Protein AF-A0A1H9MD70-F1 (afdb_monomer_lite)

Sequence (68 aa):
MELLHQRLTDAIVKTFYEVYSELGYGFLEKVYQNSMYLELKNKGYQVEAQKKIKVYYKGLKLVNIMLI

Secondary structure (DSSP, 8-state):
---TTHHHHHHHHHHHHHHHHHH-S---HHHHHHHHHHHHHHTT----SS-EEEEEETTEEEEEEEP-

Organism: Flavobacterium frigoris (NCBI:txid229204)

pLDDT: mean 89.55, std 8.89, range [52.16, 97.19]

Radius of gyration: 14.74 Å; chains: 1; bounding box: 31×31×39 Å

Structure (mmCIF, N/CA/C/O backbone):
data_AF-A0A1H9MD70-F1
#
_entry.id   AF-A0A1H9MD70-F1
#
loop_
_atom_site.group_PDB
_atom_site.id
_atom_site.type_symbol
_atom_site.label_atom_id
_atom_site.label_alt_id
_atom_site.label_comp_id
_atom_site.label_asym_id
_atom_site.label_entity_id
_atom_site.label_seq_id
_atom_site.pdbx_PDB_ins_code
_atom_site.Cartn_x
_atom_site.Cartn_y
_atom_site.Cartn_z
_atom_site.occupancy
_atom_site.B_iso_or_equiv
_atom_site.auth_seq_id
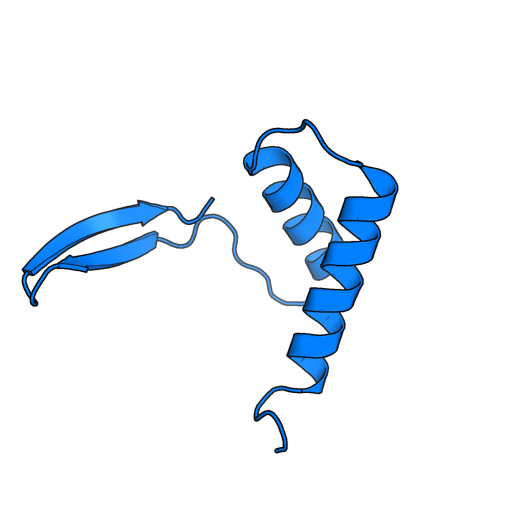_atom_site.auth_comp_id
_atom_site.auth_asym_id
_atom_site.auth_atom_id
_atom_site.pdbx_PDB_model_num
ATOM 1 N N . MET A 1 1 ? -10.490 -20.491 4.307 1.00 74.62 1 MET A N 1
ATOM 2 C CA . MET A 1 1 ? -11.034 -19.338 5.053 1.00 74.62 1 MET A CA 1
ATOM 3 C C . MET A 1 1 ? -11.263 -18.232 4.044 1.00 74.62 1 MET A C 1
ATOM 5 O O . MET A 1 1 ? -10.320 -17.893 3.343 1.00 74.62 1 MET A O 1
ATOM 9 N N . GLU A 1 2 ? -12.498 -17.766 3.890 1.00 84.50 2 GLU A N 1
ATOM 10 C CA . GLU A 1 2 ? -12.846 -16.720 2.920 1.00 84.50 2 GLU A CA 1
ATOM 11 C C . GLU A 1 2 ? -12.563 -15.338 3.528 1.00 84.50 2 GLU A C 1
ATOM 13 O O . GLU A 1 2 ? -12.871 -15.100 4.698 1.00 84.50 2 GLU A O 1
ATOM 18 N N . LEU A 1 3 ? -11.918 -14.447 2.771 1.00 90.31 3 LEU A N 1
ATOM 19 C CA . LEU A 1 3 ? -11.615 -13.090 3.232 1.00 90.31 3 LEU A CA 1
ATOM 20 C C . LEU A 1 3 ? -12.804 -12.166 2.953 1.00 90.31 3 LEU A C 1
ATOM 22 O O . LEU A 1 3 ? -13.274 -12.097 1.820 1.00 90.31 3 LEU A O 1
ATOM 26 N N . LEU A 1 4 ? -13.209 -11.371 3.951 1.00 93.00 4 LEU A N 1
ATOM 27 C CA . LEU A 1 4 ? -14.319 -10.405 3.849 1.00 93.00 4 LEU A CA 1
ATOM 28 C C . LEU A 1 4 ? -14.199 -9.462 2.634 1.00 93.00 4 LEU A C 1
ATOM 30 O O . LEU A 1 4 ? -15.199 -9.073 2.036 1.00 93.00 4 LEU A O 1
ATOM 34 N N . HIS A 1 5 ? -12.970 -9.098 2.260 1.00 93.88 5 HIS A N 1
ATOM 35 C CA . HIS A 1 5 ? -12.674 -8.195 1.148 1.00 93.88 5 HIS A CA 1
ATOM 36 C C . HIS A 1 5 ? -11.735 -8.822 0.113 1.00 93.88 5 HIS A C 1
ATOM 38 O O . HIS A 1 5 ? -10.894 -8.121 -0.443 1.00 93.88 5 HIS A O 1
ATOM 44 N N . GLN A 1 6 ? -11.890 -10.121 -0.169 1.00 94.62 6 GLN A N 1
ATOM 45 C CA . GLN A 1 6 ? -10.989 -10.879 -1.048 1.00 94.62 6 GLN A CA 1
ATOM 46 C C . GLN A 1 6 ? -10.632 -10.139 -2.347 1.00 94.62 6 GLN A C 1
ATOM 48 O O . GLN A 1 6 ? -9.461 -9.892 -2.602 1.00 94.62 6 GLN A O 1
ATOM 53 N N . ARG A 1 7 ? -11.630 -9.672 -3.113 1.00 93.69 7 ARG A N 1
ATOM 54 C CA . ARG A 1 7 ? -11.388 -8.978 -4.395 1.00 93.69 7 ARG A CA 1
ATOM 55 C C . ARG A 1 7 ? -10.550 -7.704 -4.253 1.00 93.69 7 ARG A C 1
ATOM 57 O O . ARG A 1 7 ? -9.735 -7.407 -5.119 1.00 93.69 7 ARG A O 1
ATOM 64 N N . LEU A 1 8 ? -10.781 -6.933 -3.190 1.00 94.62 8 LEU A N 1
ATOM 65 C CA . LEU A 1 8 ? -10.026 -5.707 -2.932 1.00 94.62 8 LEU A CA 1
ATOM 66 C C . LEU A 1 8 ? -8.598 -6.046 -2.500 1.00 94.62 8 LEU A C 1
ATOM 68 O O . LEU A 1 8 ? -7.651 -5.440 -2.991 1.00 94.62 8 LEU A O 1
ATOM 72 N N . THR A 1 9 ? -8.445 -7.033 -1.616 1.00 95.19 9 THR A N 1
ATOM 73 C CA . THR A 1 9 ? -7.137 -7.533 -1.188 1.00 95.19 9 THR A CA 1
ATOM 74 C C . THR A 1 9 ? -6.318 -8.015 -2.382 1.00 95.19 9 THR A C 1
ATOM 76 O O . THR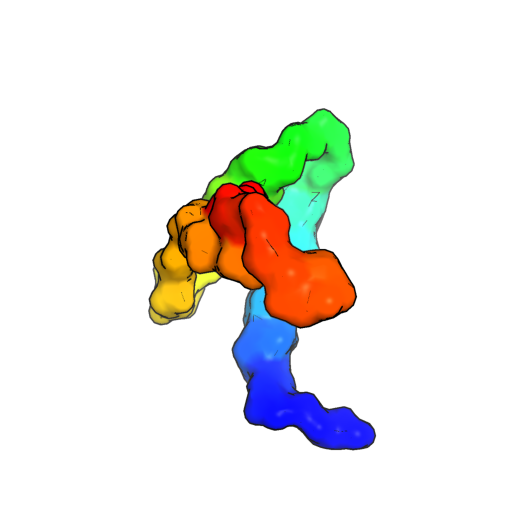 A 1 9 ? -5.185 -7.571 -2.547 1.00 95.19 9 THR A O 1
ATOM 79 N N . ASP A 1 10 ? -6.905 -8.830 -3.258 1.00 95.38 10 ASP A N 1
ATOM 80 C CA . ASP A 1 10 ? -6.239 -9.352 -4.453 1.00 95.38 10 ASP A CA 1
ATOM 81 C C . ASP A 1 10 ? -5.780 -8.218 -5.382 1.00 95.38 10 ASP A C 1
ATOM 83 O O . ASP A 1 10 ? -4.653 -8.228 -5.878 1.00 95.38 10 ASP A O 1
ATOM 87 N N . ALA A 1 11 ? -6.617 -7.193 -5.574 1.00 96.00 11 ALA A N 1
ATOM 88 C CA . ALA A 1 11 ? -6.271 -6.032 -6.388 1.00 96.00 11 ALA A CA 1
ATOM 89 C C . ALA A 1 11 ? -5.112 -5.210 -5.799 1.00 96.00 11 ALA A C 1
ATOM 91 O O . ALA A 1 11 ? -4.218 -4.789 -6.538 1.00 96.00 11 ALA A O 1
ATOM 92 N N . ILE A 1 12 ? -5.098 -4.999 -4.479 1.00 95.81 12 ILE A N 1
ATOM 93 C CA . ILE A 1 12 ? -4.021 -4.274 -3.791 1.00 95.81 12 ILE A CA 1
ATOM 94 C C . ILE A 1 12 ? -2.709 -5.052 -3.900 1.00 95.81 12 ILE A C 1
ATOM 96 O O . ILE A 1 12 ? -1.694 -4.483 -4.294 1.00 95.81 12 ILE A O 1
ATOM 100 N N . VAL A 1 13 ? -2.735 -6.353 -3.602 1.00 96.56 13 VAL A N 1
ATOM 101 C CA . VAL A 1 13 ? -1.551 -7.222 -3.652 1.00 96.56 13 VAL A CA 1
ATOM 102 C C . VAL A 1 13 ? -0.987 -7.296 -5.069 1.00 96.56 13 VAL A C 1
ATOM 104 O O . VAL A 1 13 ? 0.216 -7.141 -5.260 1.00 96.56 13 VAL A O 1
ATOM 107 N N . LYS A 1 14 ? -1.845 -7.458 -6.081 1.00 97.19 14 LYS A N 1
ATOM 108 C CA . LYS A 1 14 ? -1.414 -7.444 -7.481 1.00 97.19 14 LYS A CA 1
ATOM 109 C C . LYS A 1 14 ? -0.741 -6.120 -7.852 1.00 97.19 14 LYS A C 1
ATOM 111 O O . LYS A 1 14 ? 0.330 -6.127 -8.445 1.00 97.19 14 LYS A O 1
ATOM 116 N N . THR A 1 15 ? -1.340 -4.997 -7.456 1.00 97.12 15 THR A N 1
ATOM 117 C CA . THR A 1 15 ? -0.777 -3.663 -7.717 1.00 97.12 15 THR A CA 1
ATOM 118 C C . THR A 1 15 ? 0.572 -3.469 -7.028 1.00 97.12 15 THR A C 1
ATOM 120 O O . THR A 1 15 ? 1.490 -2.918 -7.624 1.00 97.12 15 THR A O 1
ATOM 123 N N . PHE A 1 16 ? 0.730 -3.980 -5.805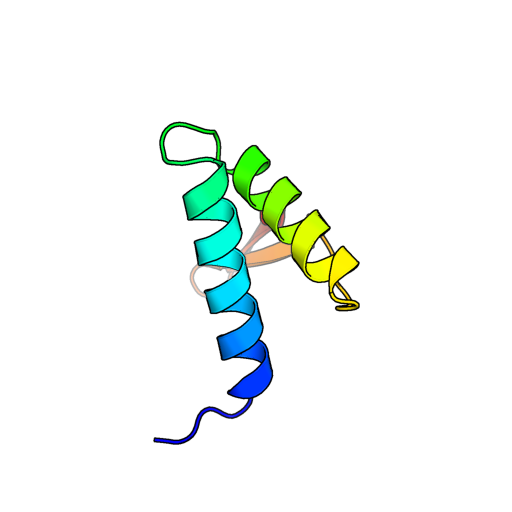 1.00 96.00 16 PHE A N 1
ATOM 124 C CA . PHE A 1 16 ? 2.014 -3.957 -5.107 1.00 96.00 16 PHE A CA 1
ATOM 125 C C . PHE A 1 16 ? 3.108 -4.680 -5.893 1.00 96.00 16 PHE A C 1
ATOM 127 O O . PHE A 1 16 ? 4.198 -4.136 -6.053 1.00 96.00 16 PHE A O 1
ATOM 134 N N . TYR A 1 17 ? 2.821 -5.875 -6.413 1.00 96.94 17 TYR A N 1
ATOM 135 C CA . TYR A 1 17 ? 3.805 -6.610 -7.204 1.00 96.94 17 TYR A CA 1
ATOM 136 C C . TYR A 1 17 ? 4.137 -5.916 -8.523 1.00 96.94 17 TYR A C 1
ATOM 138 O O . TYR A 1 17 ? 5.300 -5.909 -8.897 1.00 96.94 17 TYR A O 1
ATOM 146 N N . GLU A 1 18 ? 3.170 -5.287 -9.190 1.00 96.56 18 GLU A N 1
ATOM 147 C CA . GLU A 1 18 ? 3.431 -4.485 -10.395 1.00 96.56 18 GLU A CA 1
ATOM 148 C C . GLU A 1 18 ? 4.376 -3.310 -10.092 1.00 96.56 18 GLU A C 1
ATOM 150 O O . GLU A 1 18 ? 5.396 -3.152 -10.760 1.00 96.56 18 GLU A O 1
ATOM 155 N N . VAL A 1 19 ? 4.102 -2.548 -9.026 1.00 96.38 19 VAL A N 1
ATOM 156 C CA . VAL A 1 19 ? 4.976 -1.450 -8.575 1.00 96.38 19 VAL A CA 1
ATOM 157 C C . VAL A 1 19 ? 6.368 -1.965 -8.202 1.00 96.38 19 VAL A C 1
ATOM 159 O O . VAL A 1 19 ? 7.373 -1.348 -8.551 1.00 96.38 19 VAL A O 1
ATOM 162 N N . TYR A 1 20 ? 6.445 -3.092 -7.495 1.00 95.06 20 TYR A N 1
ATOM 163 C CA . TYR A 1 20 ? 7.714 -3.694 -7.098 1.00 95.06 20 TYR A CA 1
ATOM 164 C C . TYR A 1 20 ? 8.514 -4.213 -8.299 1.00 95.06 20 TYR A C 1
ATOM 166 O O . TYR A 1 20 ? 9.730 -4.053 -8.332 1.00 95.06 20 TYR A O 1
ATOM 174 N N . SER A 1 21 ? 7.851 -4.811 -9.290 1.00 95.69 21 SER A N 1
ATOM 175 C CA . SER A 1 21 ? 8.488 -5.270 -10.526 1.00 95.69 21 SER A CA 1
ATOM 176 C C . SER A 1 21 ? 9.033 -4.115 -11.363 1.00 95.69 21 SER A C 1
ATOM 178 O O . SER A 1 21 ? 10.093 -4.274 -11.959 1.00 95.69 21 SER A O 1
ATOM 180 N N . GLU A 1 22 ? 8.350 -2.970 -11.378 1.00 95.88 22 GLU A N 1
ATOM 181 C CA . GLU A 1 22 ? 8.787 -1.782 -12.118 1.00 95.88 22 GLU A CA 1
ATOM 182 C C . GLU A 1 22 ? 9.941 -1.048 -11.413 1.00 95.88 22 GLU A C 1
ATOM 184 O O . GLU A 1 22 ? 10.943 -0.703 -12.033 1.00 95.88 22 GLU A O 1
ATOM 189 N N . LEU A 1 23 ? 9.825 -0.812 -10.102 1.00 95.25 23 LEU A N 1
ATOM 190 C CA . LEU A 1 23 ? 10.807 -0.022 -9.348 1.00 95.25 23 LEU A CA 1
ATOM 191 C C . LEU A 1 23 ? 11.986 -0.845 -8.819 1.00 95.25 23 LEU A C 1
ATOM 193 O O . LEU A 1 23 ? 13.053 -0.296 -8.553 1.00 95.25 23 LEU A O 1
ATOM 197 N N . GLY A 1 24 ? 11.806 -2.145 -8.600 1.00 91.56 24 GLY A N 1
ATOM 198 C CA . GLY A 1 24 ? 12.771 -2.966 -7.879 1.00 91.56 24 GLY A CA 1
ATOM 199 C C . GLY A 1 24 ? 12.928 -2.543 -6.414 1.00 91.56 24 GLY A C 1
ATOM 200 O O . GLY A 1 24 ? 12.012 -1.996 -5.794 1.00 91.56 24 GLY A O 1
ATOM 201 N N . TYR A 1 25 ? 14.096 -2.826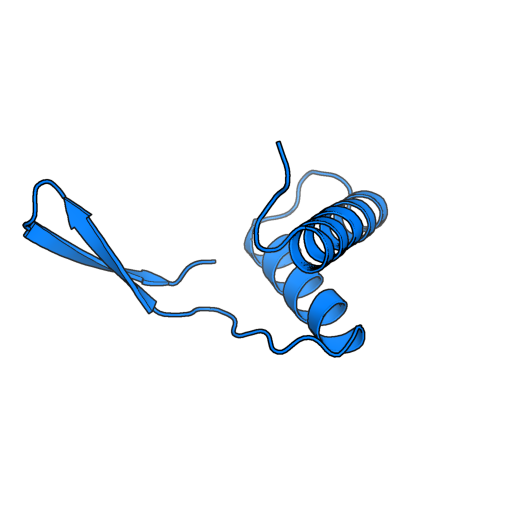 -5.835 1.00 90.50 25 TYR A N 1
ATOM 202 C CA . TYR A 1 25 ? 14.445 -2.501 -4.448 1.00 90.50 25 TYR A CA 1
ATOM 203 C C . TYR A 1 25 ? 15.406 -1.304 -4.371 1.00 90.50 25 TYR A C 1
ATOM 205 O O . TYR A 1 25 ? 16.173 -1.053 -5.296 1.00 90.50 25 TYR A O 1
ATOM 213 N N . GLY A 1 26 ? 15.417 -0.598 -3.235 1.00 91.38 26 GLY A N 1
ATOM 214 C CA . GLY A 1 26 ? 16.406 0.453 -2.941 1.00 91.38 26 GLY A CA 1
ATOM 215 C C . GLY A 1 26 ? 15.858 1.880 -2.900 1.00 91.38 26 GLY A C 1
ATOM 216 O O . GLY A 1 26 ? 16.605 2.809 -2.600 1.00 91.38 26 GLY A O 1
ATOM 217 N N . PHE A 1 27 ? 14.560 2.066 -3.141 1.00 92.56 27 PHE A N 1
ATOM 218 C CA . PHE A 1 27 ? 13.907 3.362 -2.987 1.00 92.56 27 PHE A CA 1
ATOM 219 C C . PHE A 1 27 ? 13.387 3.601 -1.567 1.00 92.56 27 PHE A C 1
ATOM 221 O O . PHE A 1 27 ? 13.173 2.677 -0.783 1.00 92.56 27 PHE A O 1
ATOM 228 N N . LEU A 1 28 ? 13.162 4.877 -1.244 1.00 91.81 28 LEU A N 1
ATOM 229 C CA . LEU A 1 28 ? 12.496 5.278 -0.008 1.00 91.81 28 LEU A CA 1
ATOM 230 C C . LEU A 1 28 ? 11.015 4.887 -0.046 1.00 91.81 28 LEU A C 1
ATOM 232 O O . LEU A 1 28 ? 10.381 4.931 -1.099 1.00 91.81 28 LEU A O 1
ATOM 236 N N . GLU A 1 29 ? 10.438 4.622 1.123 1.00 87.38 29 GLU A N 1
ATOM 237 C CA . GLU A 1 29 ? 9.017 4.292 1.310 1.00 87.38 29 GLU A CA 1
ATOM 238 C C . GLU A 1 29 ? 8.071 5.248 0.568 1.00 87.38 29 GLU A C 1
ATOM 240 O O . GLU A 1 29 ? 7.171 4.807 -0.142 1.00 87.38 29 GLU A O 1
ATOM 245 N N . LYS A 1 30 ? 8.353 6.557 0.610 1.00 90.38 30 LYS A N 1
ATOM 246 C CA . LYS A 1 30 ? 7.577 7.593 -0.093 1.00 90.38 30 LYS A CA 1
ATOM 247 C C . LYS A 1 30 ? 7.445 7.343 -1.603 1.00 90.38 30 LYS A C 1
ATOM 249 O O . LYS A 1 30 ? 6.445 7.728 -2.205 1.00 90.38 30 LYS A O 1
ATOM 254 N N . VAL A 1 31 ? 8.445 6.726 -2.232 1.00 93.38 31 VAL A N 1
ATOM 255 C CA . VAL A 1 31 ? 8.402 6.386 -3.662 1.00 93.38 31 VAL A CA 1
ATOM 256 C C . VAL A 1 31 ? 7.408 5.251 -3.903 1.00 93.38 31 VAL A C 1
ATOM 258 O O . VAL A 1 31 ? 6.566 5.364 -4.795 1.00 93.38 31 VAL A O 1
ATOM 261 N N . TYR A 1 32 ? 7.438 4.205 -3.072 1.00 93.38 32 TYR A N 1
ATOM 262 C CA . TYR A 1 32 ? 6.464 3.113 -3.140 1.00 93.38 32 TYR A CA 1
ATOM 263 C C . TYR A 1 32 ? 5.046 3.600 -2.832 1.00 93.38 32 TYR A C 1
ATOM 265 O O . TYR A 1 32 ? 4.120 3.245 -3.558 1.00 93.38 32 TYR A O 1
ATOM 273 N N . GLN A 1 33 ? 4.877 4.473 -1.833 1.00 92.94 33 GLN A N 1
ATOM 274 C CA . GLN A 1 33 ? 3.585 5.082 -1.508 1.00 92.94 33 GLN A CA 1
ATOM 275 C C . GLN A 1 33 ? 2.991 5.823 -2.699 1.00 92.94 33 GLN A C 1
ATOM 277 O O . GLN A 1 33 ? 1.847 5.579 -3.078 1.00 92.94 33 GLN A O 1
ATOM 282 N N . ASN A 1 34 ? 3.771 6.726 -3.296 1.00 94.06 34 ASN A N 1
ATOM 283 C CA . ASN A 1 34 ? 3.316 7.526 -4.425 1.00 94.06 34 ASN A CA 1
ATOM 284 C C . ASN A 1 34 ? 2.955 6.640 -5.618 1.00 94.06 34 ASN A C 1
ATOM 286 O O . ASN A 1 34 ? 1.937 6.870 -6.264 1.00 94.06 34 ASN A O 1
ATOM 290 N N . SER A 1 35 ? 3.753 5.607 -5.878 1.00 95.81 35 SER A N 1
ATOM 291 C CA . SER A 1 35 ? 3.527 4.690 -6.997 1.00 95.81 35 SER A CA 1
ATOM 292 C C . SER A 1 35 ? 2.264 3.856 -6.787 1.00 95.81 35 SER A C 1
ATOM 294 O O . SER A 1 35 ? 1.411 3.801 -7.668 1.00 95.81 35 SER A O 1
ATOM 296 N N . MET A 1 36 ? 2.067 3.313 -5.582 1.00 95.62 36 MET A N 1
ATOM 297 C CA . MET A 1 36 ? 0.836 2.610 -5.204 1.00 95.62 36 MET A CA 1
ATOM 298 C C . MET A 1 36 ? -0.394 3.516 -5.269 1.00 95.62 36 MET A C 1
ATOM 300 O O . MET A 1 36 ? -1.439 3.100 -5.766 1.00 95.62 36 MET A O 1
ATOM 304 N N . TYR A 1 37 ? -0.280 4.754 -4.781 1.00 95.31 37 TYR A N 1
ATOM 305 C CA . TYR A 1 37 ? -1.359 5.735 -4.842 1.00 95.31 37 TYR A CA 1
ATOM 306 C C . TYR A 1 37 ? -1.784 5.998 -6.289 1.00 95.31 37 TYR A C 1
ATOM 308 O O . TYR A 1 37 ? -2.976 5.960 -6.591 1.00 95.31 37 TYR A O 1
ATOM 316 N N . LEU A 1 38 ? -0.817 6.245 -7.177 1.00 95.94 38 LEU A N 1
ATOM 317 C CA . LEU A 1 38 ? -1.075 6.509 -8.590 1.00 95.94 38 LEU A CA 1
ATOM 318 C C . LEU A 1 38 ? -1.688 5.291 -9.286 1.00 95.94 38 LEU A C 1
ATOM 320 O O . LEU A 1 38 ? -2.725 5.433 -9.927 1.00 95.94 38 LEU A O 1
ATOM 324 N N . GLU A 1 39 ? -1.119 4.100 -9.101 1.00 96.81 39 GLU A N 1
ATOM 325 C CA . GLU A 1 39 ? -1.611 2.878 -9.743 1.00 96.81 39 GLU A CA 1
ATOM 326 C C . GLU A 1 39 ? -3.027 2.504 -9.301 1.00 96.81 39 GLU A C 1
ATOM 328 O O . GLU A 1 39 ? -3.907 2.249 -10.126 1.00 96.81 39 GLU A O 1
ATOM 333 N N . LEU A 1 40 ? -3.301 2.526 -7.996 1.00 95.94 40 LEU A N 1
ATOM 334 C CA . LEU A 1 40 ? -4.638 2.220 -7.490 1.00 95.94 40 LEU A CA 1
ATOM 335 C C . LEU A 1 40 ? -5.664 3.268 -7.947 1.00 95.94 40 LEU A C 1
ATOM 337 O O . LEU A 1 40 ? -6.791 2.917 -8.301 1.00 95.94 40 LEU A O 1
ATOM 341 N N . LYS A 1 41 ? -5.278 4.546 -8.001 1.00 95.56 41 LYS A N 1
ATOM 342 C CA . LYS A 1 41 ? -6.142 5.613 -8.516 1.00 95.56 41 LYS A CA 1
ATOM 343 C C . LYS A 1 41 ? -6.420 5.452 -10.013 1.00 95.56 41 LYS A C 1
ATOM 345 O O . LYS A 1 41 ? -7.568 5.604 -10.424 1.00 95.56 41 LYS A O 1
ATOM 350 N N . ASN A 1 42 ? -5.417 5.083 -10.812 1.00 95.81 42 ASN A N 1
ATOM 351 C CA . ASN A 1 42 ? -5.569 4.795 -12.243 1.00 95.81 42 ASN A CA 1
ATOM 352 C C . ASN A 1 42 ? -6.504 3.604 -12.495 1.00 95.81 42 ASN A C 1
ATOM 354 O O . ASN A 1 42 ? -7.275 3.612 -13.451 1.00 95.81 42 ASN A O 1
ATOM 358 N N . LYS A 1 43 ? -6.505 2.617 -11.595 1.00 95.19 43 LYS A N 1
ATOM 359 C CA . LYS A 1 43 ? -7.443 1.481 -11.607 1.00 95.19 43 LYS A CA 1
ATOM 360 C C . LYS A 1 43 ? -8.857 1.834 -11.122 1.00 95.19 43 LYS A C 1
ATOM 362 O O . LYS A 1 43 ? -9.713 0.956 -11.055 1.00 95.19 43 LYS A O 1
ATOM 367 N N . GLY A 1 44 ? -9.118 3.102 -10.797 1.00 95.88 44 GLY A N 1
ATOM 368 C CA . GLY A 1 44 ? -10.435 3.610 -10.410 1.00 95.88 44 GLY A CA 1
ATOM 369 C C . GLY A 1 44 ? -10.776 3.449 -8.927 1.00 95.88 44 GLY A C 1
ATOM 370 O O . GLY A 1 44 ? -11.922 3.685 -8.541 1.00 95.88 44 GLY A O 1
ATOM 371 N N . TYR A 1 45 ? -9.817 3.066 -8.078 1.00 95.75 45 TYR A N 1
ATOM 372 C CA . TYR A 1 45 ? -10.053 2.989 -6.638 1.00 95.75 45 TYR A CA 1
ATOM 373 C C . TYR A 1 45 ? -10.065 4.378 -5.997 1.00 95.75 45 TYR A C 1
ATOM 375 O O . TYR A 1 45 ? -9.321 5.285 -6.378 1.00 95.75 45 TYR A O 1
ATOM 383 N N . GLN A 1 46 ? -10.885 4.530 -4.957 1.00 93.75 46 GLN A N 1
ATOM 384 C CA . GLN A 1 46 ? -10.815 5.692 -4.079 1.00 93.75 46 GLN A CA 1
ATOM 385 C C . GLN A 1 46 ? -9.672 5.501 -3.087 1.00 93.75 46 GLN A C 1
ATOM 387 O O . GLN A 1 46 ? -9.725 4.628 -2.222 1.00 93.75 46 GLN A O 1
ATOM 392 N N . VAL A 1 47 ? -8.633 6.320 -3.229 1.00 92.00 47 VAL A N 1
ATOM 393 C CA . VAL A 1 47 ? -7.418 6.239 -2.416 1.00 92.00 47 VAL A CA 1
ATOM 394 C C . VAL A 1 47 ? -7.134 7.599 -1.799 1.00 92.00 47 VAL A C 1
ATOM 396 O O . VAL A 1 47 ? -7.141 8.625 -2.481 1.00 92.00 47 VAL A O 1
ATOM 399 N N . GLU A 1 48 ? -6.847 7.595 -0.501 1.00 89.38 48 GLU A N 1
ATOM 400 C CA . GLU A 1 48 ? -6.403 8.761 0.259 1.00 89.38 48 GLU A CA 1
ATOM 401 C C . GLU A 1 48 ? -4.968 8.520 0.730 1.00 89.38 48 GLU A C 1
ATOM 403 O O . GLU A 1 48 ? -4.709 7.585 1.486 1.00 89.38 48 GLU A O 1
ATOM 408 N N . ALA A 1 49 ? -4.033 9.366 0.299 1.00 84.00 49 ALA A N 1
ATOM 409 C CA . ALA A 1 49 ? -2.679 9.362 0.841 1.00 84.00 49 ALA A CA 1
ATOM 410 C C . ALA A 1 49 ? -2.640 10.121 2.175 1.00 84.00 49 ALA A C 1
ATOM 412 O O . ALA A 1 49 ? -3.459 11.011 2.418 1.00 84.00 49 ALA A O 1
ATOM 413 N N . GLN A 1 50 ? -1.652 9.812 3.020 1.00 80.12 50 GLN A N 1
ATOM 414 C CA . GLN A 1 50 ? -1.314 10.634 4.190 1.00 80.12 50 GLN A CA 1
ATOM 415 C C . GLN A 1 50 ? -2.454 10.820 5.205 1.00 80.12 50 GLN A C 1
ATOM 417 O O . GLN A 1 50 ? -2.524 11.819 5.932 1.00 80.12 50 GLN A O 1
ATOM 422 N N . LYS A 1 51 ? -3.354 9.836 5.303 1.00 81.88 51 LYS A N 1
ATOM 423 C CA . LYS A 1 51 ? -4.437 9.868 6.284 1.00 81.88 51 LYS A CA 1
ATOM 424 C C . LYS A 1 51 ? -3.852 9.842 7.693 1.00 81.88 51 LYS A C 1
ATOM 426 O O . LYS A 1 51 ? -3.074 8.959 8.053 1.00 81.88 51 LYS A O 1
ATOM 431 N N . LYS A 1 52 ? -4.235 10.829 8.505 1.00 80.31 52 LYS A N 1
ATOM 432 C CA . LYS A 1 52 ? -3.806 10.918 9.904 1.00 80.31 52 LYS A CA 1
ATOM 433 C C . LYS A 1 52 ? -4.420 9.765 10.688 1.00 80.31 52 LYS A C 1
ATOM 435 O O . LYS A 1 52 ? -5.635 9.732 10.881 1.00 80.31 52 LYS A O 1
ATOM 440 N N . ILE A 1 53 ? -3.577 8.870 11.187 1.00 82.75 53 ILE A N 1
ATOM 441 C CA . ILE A 1 53 ? -3.991 7.807 12.097 1.00 82.75 53 ILE A CA 1
ATOM 442 C C . ILE A 1 53 ? -3.598 8.188 13.516 1.00 82.75 53 ILE A C 1
ATOM 444 O O . ILE A 1 53 ? -2.468 8.591 13.799 1.00 82.75 53 ILE A O 1
ATOM 448 N N . LYS A 1 54 ? -4.572 8.084 14.422 1.00 85.44 54 LYS A N 1
ATOM 449 C CA . LYS A 1 54 ? -4.348 8.274 15.853 1.00 85.44 54 LYS A CA 1
ATOM 450 C C . LYS A 1 54 ? -3.639 7.035 16.386 1.00 85.44 54 LYS A C 1
ATOM 452 O O . LYS A 1 54 ? -4.198 5.943 16.326 1.00 85.44 54 LYS A O 1
ATOM 457 N N . VAL A 1 55 ? -2.438 7.212 16.920 1.00 84.56 55 VAL A N 1
ATOM 458 C CA . VAL A 1 55 ? -1.689 6.126 17.552 1.00 84.56 55 VAL A CA 1
ATOM 459 C C . VAL A 1 55 ? -1.958 6.149 19.043 1.00 84.56 55 VAL A C 1
ATOM 461 O O . VAL A 1 55 ? -1.823 7.187 19.696 1.00 84.56 55 VAL A O 1
ATOM 464 N N . TYR A 1 56 ? -2.324 4.989 19.574 1.00 88.06 56 TYR A N 1
ATOM 465 C CA . TYR A 1 56 ? -2.527 4.776 20.997 1.00 88.06 56 TYR A CA 1
ATOM 466 C C . TYR A 1 56 ? -1.505 3.763 21.505 1.00 88.06 56 TYR A C 1
ATOM 468 O O . TYR A 1 56 ? -1.271 2.741 20.865 1.00 88.06 56 TYR A O 1
ATOM 476 N N . TYR A 1 57 ? -0.932 4.022 22.674 1.00 88.69 57 TYR A N 1
ATOM 477 C CA . TYR A 1 57 ? -0.102 3.072 23.404 1.00 88.69 57 TYR A CA 1
ATOM 478 C C . TYR A 1 57 ? -0.713 2.851 24.780 1.00 88.69 57 TYR A C 1
ATOM 480 O O . TYR A 1 57 ? -0.904 3.800 25.537 1.00 88.69 57 TYR A O 1
ATOM 488 N N . LYS A 1 58 ? -1.071 1.597 25.088 1.00 90.94 58 LYS A N 1
ATOM 489 C CA . LYS A 1 58 ? -1.753 1.218 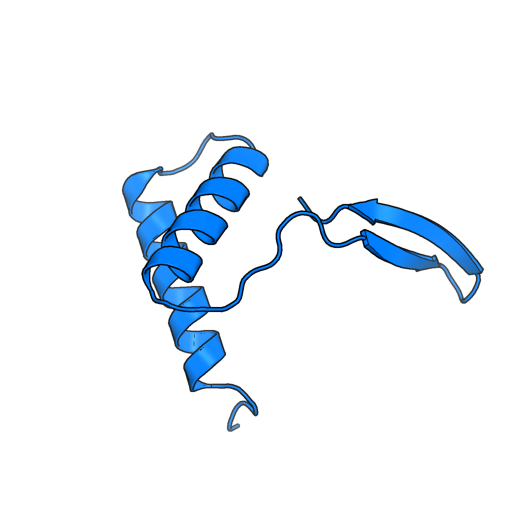26.342 1.00 90.94 58 LYS A CA 1
ATOM 490 C C . LYS A 1 58 ? -3.005 2.068 26.634 1.00 90.94 58 LYS A C 1
ATOM 492 O O . LYS A 1 58 ? -3.249 2.463 27.767 1.00 90.94 58 LYS A O 1
ATOM 497 N N . GLY A 1 59 ? -3.778 2.394 25.597 1.00 88.25 59 GLY A N 1
ATOM 498 C CA . GLY A 1 59 ? -4.987 3.222 25.709 1.00 88.25 59 GLY A CA 1
ATOM 499 C C . GLY A 1 59 ? -4.738 4.733 25.793 1.00 88.25 59 GLY A C 1
ATOM 500 O O . GLY A 1 59 ? -5.682 5.506 25.661 1.00 88.25 59 GLY A O 1
ATOM 501 N N . LEU A 1 60 ? -3.486 5.181 25.923 1.00 83.44 60 LEU A N 1
ATOM 502 C CA . LEU A 1 60 ? -3.131 6.598 25.896 1.00 83.44 60 LEU A CA 1
ATOM 503 C C . LEU A 1 60 ? -2.821 7.038 24.467 1.00 83.44 60 LEU A C 1
ATOM 505 O O . LEU A 1 60 ? -2.019 6.414 23.771 1.00 83.44 60 LEU A O 1
ATOM 509 N N . LYS A 1 61 ? -3.454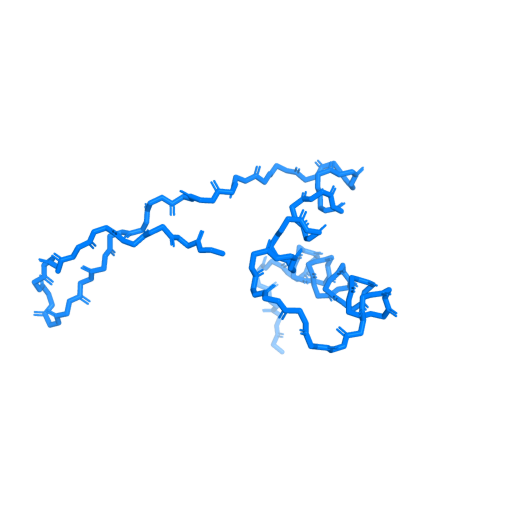 8.125 24.020 1.00 83.81 61 LYS A N 1
ATOM 510 C CA . LYS A 1 61 ? -3.160 8.730 22.718 1.00 83.81 61 LYS A CA 1
ATOM 511 C C . LYS A 1 61 ? -1.735 9.287 22.741 1.00 83.81 61 LYS A C 1
ATOM 513 O O . LYS A 1 61 ? -1.455 10.183 23.528 1.00 83.81 61 LYS A O 1
ATOM 518 N N . LEU A 1 62 ? -0.870 8.787 21.862 1.00 80.06 62 LEU A N 1
ATOM 519 C CA . LEU A 1 62 ? 0.500 9.274 21.717 1.00 80.06 62 LEU A CA 1
ATOM 520 C C . LEU A 1 62 ? 0.541 10.482 20.784 1.00 80.06 62 LEU A C 1
ATOM 522 O O . LEU A 1 62 ? 0.738 11.612 21.213 1.00 80.06 62 LEU A O 1
ATOM 526 N N . VAL A 1 63 ? 0.320 10.243 19.493 1.00 80.50 63 VAL A N 1
ATOM 527 C CA . VAL A 1 63 ? 0.441 11.241 18.427 1.00 80.50 63 VAL A CA 1
ATOM 528 C C . VAL A 1 63 ? -0.454 10.856 17.253 1.00 80.50 63 VAL A C 1
ATOM 530 O O . VAL A 1 63 ? -0.973 9.740 17.177 1.00 80.50 63 VAL A O 1
ATOM 533 N N . ASN A 1 64 ? -0.637 11.788 16.321 1.00 73.62 64 ASN A N 1
ATOM 534 C CA . ASN A 1 64 ? -1.145 11.445 15.001 1.00 73.62 64 ASN A CA 1
ATOM 535 C C . ASN A 1 64 ? 0.064 11.134 14.119 1.00 73.62 64 ASN A C 1
ATOM 537 O O . ASN A 1 64 ? 0.884 12.026 13.904 1.00 73.62 64 ASN A O 1
ATOM 541 N N . ILE A 1 65 ? 0.163 9.911 13.607 1.00 76.69 65 ILE A N 1
ATOM 542 C CA . ILE A 1 65 ? 1.116 9.616 12.537 1.00 76.69 65 ILE A CA 1
ATOM 543 C C . ILE A 1 65 ? 0.418 9.816 11.199 1.00 76.69 65 ILE A C 1
ATOM 545 O O . ILE A 1 65 ? -0.766 9.511 11.033 1.00 76.69 65 ILE A O 1
ATOM 549 N N . MET A 1 66 ? 1.155 10.375 10.253 1.00 65.06 66 MET A N 1
ATOM 550 C CA . MET A 1 66 ? 0.785 10.330 8.851 1.00 65.06 66 MET A CA 1
ATOM 551 C C . MET A 1 66 ? 1.285 8.983 8.344 1.00 65.06 66 MET A C 1
ATOM 553 O O . MET A 1 66 ? 2.488 8.745 8.410 1.00 65.06 66 MET A O 1
ATOM 557 N N . LEU A 1 67 ? 0.386 8.092 7.921 1.00 60.88 67 LEU A N 1
ATOM 558 C CA . LEU A 1 67 ? 0.845 6.915 7.189 1.00 60.88 67 LEU A CA 1
ATOM 559 C C . LEU A 1 67 ? 1.490 7.407 5.894 1.00 60.88 67 LEU A C 1
ATOM 561 O O . LEU A 1 67 ? 0.855 8.112 5.098 1.00 60.88 67 LEU A O 1
ATOM 565 N N . ILE A 1 68 ? 2.787 7.123 5.798 1.00 52.16 68 ILE A N 1
ATOM 566 C CA . ILE A 1 68 ? 3.588 7.227 4.583 1.00 52.16 68 ILE A CA 1
ATOM 567 C C . ILE A 1 68 ? 3.234 6.059 3.663 1.00 52.16 68 ILE A C 1
ATOM 569 O O . ILE A 1 68 ? 2.187 5.402 3.870 1.00 52.16 68 ILE A O 1
#

InterPro domains:
  IPR026350 GxxExxY protein [PF13366] (7-64)
  IPR026350 GxxExxY protein [TIGR04256] (8-64)

Foldseek 3Di:
DDDPPVVVVVVLVVQLVVLCVVPPDDDDPVSSQVSSQVSCVVVVDDDDAQDFDFDDDPNHTDGTGRDD